Protein AF-A0AAD3DW59-F1 (afdb_monomer)

Foldseek 3Di:
DCCVVAVDDPVVPVVDDPLQFAFPPCSVCVVVLLQCQLVVHDRPQAPDWDWGWTAHPQQFIFIKIKHKHFDDDGRNGTDIDIDIDTDDDDLVDWDWDADPVRHTRFTHPSVCVVVVHRSVRGD

Secondary structure (DSSP, 8-state):
-HHHHHS--HHHHTTS-GGGGS-TTHHHHHHHHHHHHHTTPPPSSBT--EEEEEE-TTS-EEEEEEEEEEEE--GGG-EEEEEEEEPPP-TT---EEE-TTS-EEEEBHHHHHHHT--GGG--

InterPro domains:
  IPR000014 PAS domain [TIGR00229] (3-85)
  IPR035965 PAS domain superfamily [SSF55785] (3-85)
  IPR052994 Tiny macrocysts signaling regulators [PTHR31600] (2-88)

Structure (mmCIF, N/CA/C/O backbone):
data_AF-A0AAD3DW59-F1
#
_entry.id   AF-A0AAD3DW59-F1
#
loop_
_atom_site.group_PDB
_atom_site.id
_atom_site.type_symbol
_atom_site.label_atom_id
_atom_site.label_alt_id
_atom_site.label_comp_id
_atom_site.label_asym_id
_atom_site.label_entity_id
_atom_site.label_seq_id
_atom_site.pdbx_PDB_ins_code
_atom_site.Cartn_x
_atom_site.Cartn_y
_atom_site.Cartn_z
_atom_site.occupancy
_atom_site.B_iso_or_equiv
_atom_site.auth_seq_id
_atom_site.auth_comp_id
_atom_site.auth_asym_id
_atom_site.auth_atom_id
_atom_site.pdbx_PDB_model_num
ATOM 1 N N . GLY A 1 1 ? 7.211 -11.443 5.682 1.00 76.75 1 GLY A N 1
ATOM 2 C CA . GLY A 1 1 ? 7.263 -10.347 6.672 1.00 76.75 1 GLY A CA 1
ATOM 3 C C . GLY A 1 1 ? 7.442 -9.037 5.940 1.00 76.75 1 GLY A C 1
ATOM 4 O O . GLY A 1 1 ? 8.009 -9.076 4.855 1.00 76.75 1 GLY A O 1
ATOM 5 N N . VAL A 1 2 ? 6.965 -7.921 6.496 1.00 83.75 2 VAL A N 1
ATOM 6 C CA . VAL A 1 2 ? 6.885 -6.627 5.787 1.00 83.75 2 VAL A CA 1
ATOM 7 C C . VAL A 1 2 ? 8.230 -6.185 5.206 1.00 83.75 2 VAL A C 1
ATOM 9 O O . VAL A 1 2 ? 8.276 -5.844 4.034 1.00 83.75 2 VAL A O 1
ATOM 12 N N . HIS A 1 3 ? 9.329 -6.349 5.947 1.00 90.69 3 HIS A N 1
ATOM 13 C CA . HIS A 1 3 ? 10.687 -6.093 5.451 1.00 90.69 3 HIS A CA 1
ATOM 14 C C . HIS A 1 3 ? 11.010 -6.800 4.127 1.00 90.69 3 HIS A C 1
ATOM 16 O O . HIS A 1 3 ? 11.572 -6.197 3.229 1.00 90.69 3 HIS A O 1
ATOM 22 N N . LYS A 1 4 ? 10.614 -8.070 3.967 1.00 89.19 4 LYS A N 1
ATOM 23 C CA . LYS A 1 4 ? 10.881 -8.826 2.731 1.00 89.19 4 LYS A CA 1
ATOM 24 C C . LYS A 1 4 ? 10.041 -8.363 1.539 1.00 89.19 4 LYS A C 1
ATOM 26 O O . LYS A 1 4 ? 10.383 -8.697 0.418 1.00 89.19 4 LYS A O 1
ATOM 31 N N . VAL A 1 5 ? 8.904 -7.715 1.792 1.00 91.31 5 VAL A N 1
ATOM 32 C CA . VAL A 1 5 ? 7.941 -7.342 0.745 1.00 91.31 5 VAL A CA 1
ATOM 33 C C . VAL A 1 5 ? 8.069 -5.870 0.376 1.00 91.31 5 VAL A C 1
ATOM 35 O O . VAL A 1 5 ? 7.978 -5.535 -0.791 1.00 91.31 5 VAL A O 1
ATOM 38 N N . PHE A 1 6 ? 8.268 -4.999 1.362 1.00 93.94 6 PHE A N 1
ATOM 39 C CA . PHE A 1 6 ? 8.271 -3.549 1.189 1.00 93.94 6 PHE A CA 1
ATOM 40 C C . PHE A 1 6 ? 9.613 -2.893 1.553 1.00 93.94 6 PHE A C 1
ATOM 42 O O . PHE A 1 6 ? 9.748 -1.689 1.382 1.00 93.94 6 PHE A O 1
ATOM 49 N N . GLY A 1 7 ? 10.593 -3.633 2.082 1.00 94.50 7 GLY A N 1
ATOM 50 C CA . GLY A 1 7 ? 11.921 -3.095 2.422 1.00 94.50 7 GLY A CA 1
ATOM 51 C C . GLY A 1 7 ? 11.985 -2.297 3.729 1.00 94.50 7 GLY A C 1
ATOM 52 O O . GLY A 1 7 ? 13.061 -1.878 4.147 1.00 94.50 7 GLY A O 1
ATOM 53 N N . TYR A 1 8 ? 10.852 -2.097 4.406 1.00 95.38 8 TYR A N 1
ATOM 54 C CA . TYR A 1 8 ? 10.784 -1.363 5.672 1.00 95.38 8 TYR A CA 1
ATOM 55 C C . TYR A 1 8 ? 11.000 -2.266 6.887 1.00 95.38 8 TYR A C 1
ATOM 57 O O . TYR A 1 8 ? 10.459 -3.375 6.980 1.00 95.38 8 TYR A O 1
ATOM 65 N N . LEU A 1 9 ? 11.740 -1.756 7.868 1.00 94.44 9 LEU A N 1
ATOM 66 C CA . LEU A 1 9 ? 11.786 -2.326 9.205 1.00 94.44 9 LEU A CA 1
ATOM 67 C C . LEU A 1 9 ? 10.442 -2.118 9.904 1.00 94.44 9 LEU A C 1
ATOM 69 O O . LEU A 1 9 ? 9.722 -1.153 9.658 1.00 94.44 9 LEU A O 1
ATOM 73 N N . LYS A 1 10 ? 10.119 -3.014 10.838 1.00 92.19 10 LYS A N 1
ATOM 74 C CA . LYS A 1 10 ? 8.892 -2.914 11.638 1.00 92.19 10 LYS A CA 1
ATOM 75 C C . LYS A 1 10 ? 8.798 -1.560 12.363 1.00 92.19 10 LYS A C 1
ATOM 77 O O . LYS A 1 10 ? 7.757 -0.915 12.316 1.00 92.19 10 LYS A O 1
ATOM 82 N N . THR A 1 11 ? 9.903 -1.114 12.954 1.00 94.44 11 THR A N 1
ATOM 83 C CA . THR A 1 11 ? 10.010 0.155 13.692 1.00 94.44 11 THR A CA 1
ATOM 84 C C . THR A 1 11 ? 9.840 1.394 12.817 1.00 94.44 11 THR A C 1
ATOM 86 O O . THR A 1 11 ? 9.562 2.461 13.341 1.00 94.44 11 THR A O 1
ATOM 89 N N . GLU A 1 12 ? 10.008 1.275 11.498 1.00 93.19 12 GLU A N 1
ATOM 90 C CA . GLU A 1 12 ? 9.775 2.380 10.558 1.00 93.19 12 GLU A CA 1
ATOM 91 C C . GLU A 1 12 ? 8.289 2.539 10.207 1.00 93.19 12 GLU A C 1
ATOM 93 O O . GLU A 1 12 ? 7.892 3.564 9.660 1.00 93.19 12 GLU A O 1
ATOM 98 N N . LEU A 1 13 ? 7.469 1.523 10.496 1.00 93.38 13 LEU A N 1
ATOM 99 C CA . LEU A 1 13 ? 6.048 1.495 10.146 1.00 93.38 13 LEU A CA 1
ATOM 100 C C . LEU A 1 13 ? 5.129 1.666 11.352 1.00 93.38 13 LEU A C 1
ATOM 102 O O . LEU A 1 13 ? 4.022 2.179 11.204 1.00 93.38 13 LEU A O 1
ATOM 106 N N . GLU A 1 14 ? 5.552 1.230 12.536 1.00 93.88 14 GLU A N 1
ATOM 107 C CA . GLU A 1 14 ? 4.774 1.427 13.758 1.00 93.88 14 GLU A CA 1
ATOM 108 C C . GLU A 1 14 ? 4.576 2.924 14.041 1.00 93.88 14 GLU A C 1
ATOM 110 O O . GLU A 1 14 ? 5.527 3.699 14.063 1.00 93.88 14 GLU A O 1
ATOM 115 N N . GLY A 1 15 ? 3.318 3.342 14.216 1.00 92.31 15 GLY A N 1
ATOM 116 C CA . GLY A 1 15 ? 2.943 4.754 14.377 1.00 92.31 15 GLY A CA 1
ATOM 117 C C . GLY A 1 15 ? 2.953 5.579 13.081 1.00 92.31 15 GLY A C 1
ATOM 118 O O . GLY A 1 15 ? 2.522 6.731 13.094 1.00 92.31 15 GLY A O 1
ATOM 119 N N . GLY A 1 16 ? 3.403 5.003 11.964 1.00 92.81 16 GLY A N 1
ATOM 120 C CA . GLY A 1 16 ? 3.404 5.637 10.649 1.00 92.81 16 GLY A CA 1
ATOM 121 C C . GLY A 1 16 ? 2.068 5.509 9.913 1.00 92.81 16 GLY A C 1
ATOM 122 O O . GLY A 1 16 ? 1.225 4.666 10.222 1.00 92.81 16 GLY A O 1
ATOM 123 N N . ASN A 1 17 ? 1.881 6.342 8.888 1.00 93.94 17 ASN A N 1
ATOM 124 C CA . ASN A 1 17 ? 0.721 6.247 8.007 1.00 93.94 17 ASN A CA 1
ATOM 125 C C . ASN A 1 17 ? 0.953 5.172 6.932 1.00 93.94 17 ASN A C 1
ATOM 127 O O . ASN A 1 17 ? 1.993 5.150 6.273 1.00 93.94 17 ASN A O 1
ATOM 131 N N . VAL A 1 18 ? -0.047 4.315 6.705 1.00 93.94 18 VAL A N 1
ATOM 132 C CA . VAL A 1 18 ? -0.002 3.263 5.674 1.00 93.94 18 VAL A CA 1
ATOM 133 C C . VAL A 1 18 ? 0.180 3.820 4.255 1.00 93.94 18 VAL A C 1
ATOM 135 O O . VAL A 1 18 ? 0.627 3.094 3.369 1.00 93.94 18 VAL A O 1
ATOM 138 N N . SER A 1 19 ? -0.108 5.108 4.031 1.00 94.62 19 SER A N 1
ATOM 139 C CA . SER A 1 19 ? 0.143 5.812 2.768 1.00 94.62 19 SER A CA 1
ATOM 140 C C . SER A 1 19 ? 1.603 5.749 2.304 1.00 94.62 19 SER A C 1
ATOM 142 O O . SER A 1 19 ? 1.852 5.905 1.113 1.00 94.62 19 SER A O 1
ATOM 144 N N . LEU A 1 20 ? 2.552 5.456 3.201 1.00 94.06 20 LEU A N 1
ATOM 145 C CA . LEU A 1 20 ? 3.955 5.205 2.861 1.00 94.06 20 LEU A CA 1
ATOM 146 C C . LEU A 1 20 ? 4.139 3.984 1.940 1.00 94.06 20 LEU A C 1
ATOM 148 O O . LEU A 1 20 ? 5.071 3.945 1.146 1.00 94.06 20 LEU A O 1
ATOM 152 N N . LEU A 1 21 ? 3.250 2.991 2.033 1.00 95.25 21 LEU A N 1
ATOM 153 C CA . LEU A 1 21 ? 3.361 1.712 1.323 1.00 95.25 21 LEU A CA 1
ATOM 154 C C . LEU A 1 21 ? 2.681 1.717 -0.053 1.00 95.25 21 LEU A C 1
ATOM 156 O O . LEU A 1 21 ? 2.483 0.653 -0.637 1.00 95.25 21 LEU A O 1
ATOM 160 N N . MET A 1 22 ? 2.287 2.882 -0.569 1.00 93.62 22 MET A N 1
ATOM 161 C CA . MET A 1 22 ? 1.596 3.022 -1.854 1.00 93.62 22 MET A CA 1
ATOM 162 C C . MET A 1 22 ? 2.114 4.240 -2.636 1.00 93.62 22 MET A C 1
ATOM 164 O O . MET A 1 22 ? 2.482 5.246 -2.029 1.00 93.62 22 MET A O 1
ATOM 168 N N . PRO A 1 23 ? 2.138 4.193 -3.979 1.00 92.25 23 PRO A N 1
ATOM 169 C CA . PRO A 1 23 ? 2.616 5.316 -4.779 1.00 92.25 23 PRO A CA 1
ATOM 170 C C . PRO A 1 23 ? 1.583 6.459 -4.858 1.00 92.25 23 PRO A C 1
ATOM 172 O O . PRO A 1 23 ? 0.381 6.245 -4.637 1.00 92.25 23 PRO A O 1
ATOM 175 N N . PRO A 1 24 ? 2.002 7.689 -5.205 1.00 88.38 24 PRO A N 1
ATOM 176 C CA . PRO A 1 24 ? 1.092 8.719 -5.690 1.00 88.38 24 PRO A CA 1
ATOM 177 C C . PRO A 1 24 ? 0.297 8.232 -6.919 1.00 88.38 24 PRO A C 1
ATOM 179 O O . PRO A 1 24 ? 0.774 7.392 -7.680 1.00 88.38 24 PRO A O 1
ATOM 182 N N . PRO A 1 25 ? -0.940 8.718 -7.125 1.00 88.94 25 PRO A N 1
ATOM 183 C CA . PRO A 1 25 ? -1.685 9.649 -6.279 1.00 88.94 25 PRO A CA 1
ATOM 184 C C . PRO A 1 25 ? -2.417 8.946 -5.120 1.00 88.94 25 PRO A C 1
ATOM 186 O O . PRO A 1 25 ? -3.132 9.598 -4.358 1.00 88.94 25 PRO A O 1
ATOM 189 N N . PHE A 1 26 ? -2.298 7.620 -4.985 1.00 89.69 26 PHE A N 1
ATOM 190 C CA . PHE A 1 26 ? -3.040 6.848 -3.985 1.00 89.69 26 PHE A CA 1
ATOM 191 C C . PHE A 1 26 ? -2.650 7.240 -2.562 1.00 89.69 26 PHE A C 1
ATOM 193 O O . PHE A 1 26 ? -3.540 7.452 -1.741 1.00 89.69 26 PHE A O 1
ATOM 200 N N . SER A 1 27 ? -1.353 7.430 -2.301 1.00 92.44 27 SER A N 1
ATOM 201 C CA . SER A 1 27 ? -0.843 7.897 -1.005 1.00 92.44 27 SER A CA 1
ATOM 202 C C . SER A 1 27 ? -1.404 9.264 -0.615 1.00 92.44 27 SER A C 1
ATOM 204 O O . SER A 1 27 ? -1.885 9.439 0.502 1.00 92.44 27 SER A O 1
ATOM 206 N N . GLN A 1 28 ? -1.429 10.210 -1.559 1.00 91.81 28 GLN A N 1
ATOM 207 C CA . GLN A 1 28 ? -1.942 11.570 -1.353 1.00 91.81 28 GLN A CA 1
ATOM 208 C C . GLN A 1 28 ? -3.442 11.583 -1.035 1.00 91.81 28 GLN A C 1
ATOM 210 O O . GLN A 1 28 ? -3.912 12.381 -0.228 1.00 91.81 28 GLN A O 1
ATOM 215 N N . ARG A 1 29 ? -4.205 10.681 -1.659 1.00 90.88 29 ARG A N 1
ATOM 216 C CA . ARG A 1 29 ? -5.656 10.5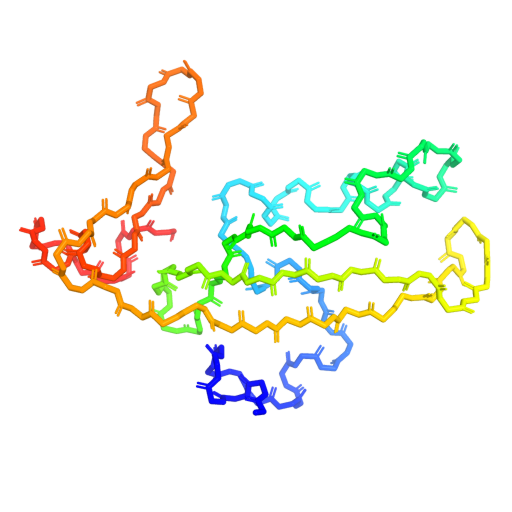67 -1.462 1.00 90.88 29 ARG A CA 1
ATOM 217 C C . ARG A 1 29 ? -6.034 9.685 -0.274 1.00 90.88 29 ARG A C 1
ATOM 219 O O . ARG A 1 29 ? -7.197 9.658 0.105 1.00 90.88 29 ARG A O 1
ATOM 226 N N . HIS A 1 30 ? -5.094 8.954 0.322 1.00 91.31 30 HIS A N 1
ATOM 227 C CA . HIS A 1 30 ? -5.435 7.929 1.305 1.00 91.31 30 HIS A CA 1
ATOM 228 C C . HIS A 1 30 ? -6.132 8.504 2.543 1.00 91.31 30 HIS A C 1
ATOM 230 O O . HIS A 1 30 ? -7.145 7.969 2.993 1.00 91.31 30 HIS A O 1
ATOM 236 N N . ASN A 1 31 ? -5.649 9.645 3.038 1.00 91.00 31 ASN A N 1
ATOM 237 C CA . ASN A 1 31 ? -6.236 10.307 4.201 1.00 91.00 31 ASN A CA 1
ATOM 238 C C . ASN A 1 31 ? -7.701 10.704 3.967 1.00 91.00 31 ASN A C 1
ATOM 240 O O . ASN A 1 31 ? -8.515 10.567 4.876 1.00 91.00 31 ASN A O 1
ATOM 244 N N . SER A 1 32 ? -8.072 11.117 2.749 1.00 90.75 32 SER A N 1
ATOM 245 C CA . SER A 1 32 ? -9.466 11.468 2.453 1.00 90.75 32 SER A CA 1
ATOM 246 C C . SER A 1 32 ? -10.379 10.241 2.394 1.00 90.75 32 SER A C 1
ATOM 248 O O . SER A 1 32 ? -11.558 10.340 2.730 1.00 90.75 32 SER A O 1
ATOM 250 N N . TYR A 1 33 ? -9.855 9.061 2.041 1.00 89.69 33 TYR A N 1
ATOM 251 C CA . TYR A 1 33 ? -10.618 7.812 2.120 1.00 89.69 33 TYR A CA 1
ATOM 252 C C . TYR A 1 33 ? -10.944 7.443 3.568 1.00 89.69 33 TYR A C 1
ATOM 254 O O . TYR A 1 33 ? -12.077 7.050 3.850 1.00 89.69 33 TYR A O 1
ATOM 262 N N . LEU A 1 34 ? -9.969 7.597 4.470 1.00 90.56 34 LEU A N 1
ATOM 263 C CA . LEU A 1 34 ? -10.145 7.344 5.901 1.00 90.56 34 LEU A CA 1
ATOM 264 C C . LEU A 1 34 ? -11.115 8.349 6.526 1.00 90.56 34 LEU A C 1
ATOM 266 O O . LEU A 1 34 ? -12.031 7.941 7.233 1.00 90.56 34 LEU A O 1
ATOM 270 N N . GLN A 1 35 ? -10.965 9.635 6.201 1.00 91.12 35 GLN A N 1
ATOM 271 C CA . GLN A 1 35 ? -11.866 10.685 6.669 1.00 91.12 35 GLN A CA 1
ATOM 272 C C . GLN A 1 35 ? -13.309 10.425 6.223 1.00 91.12 35 GLN A C 1
ATOM 274 O O . GLN A 1 35 ? -14.208 10.375 7.056 1.00 91.12 35 GLN A O 1
ATOM 279 N N . ARG A 1 36 ? -13.528 10.160 4.928 1.00 90.88 36 ARG A N 1
ATOM 280 C CA . ARG A 1 36 ? -14.864 9.851 4.403 1.00 90.88 36 ARG A CA 1
ATOM 281 C C . ARG A 1 36 ? -15.492 8.651 5.111 1.00 90.88 36 ARG A C 1
ATOM 283 O O . ARG A 1 36 ? -16.693 8.653 5.353 1.00 90.88 36 ARG A O 1
ATOM 290 N N . TYR A 1 37 ? -14.711 7.610 5.394 1.00 89.62 37 TYR A N 1
ATOM 291 C CA . TYR A 1 37 ? -15.212 6.453 6.135 1.00 89.62 37 TYR A CA 1
ATOM 292 C C . TYR A 1 37 ? -15.563 6.824 7.586 1.00 89.62 37 TYR A C 1
ATOM 294 O O . TYR A 1 37 ? -16.612 6.422 8.085 1.00 89.62 37 TYR A O 1
ATOM 302 N N . ALA A 1 38 ? -14.720 7.618 8.254 1.00 89.69 38 ALA A N 1
ATOM 303 C CA . ALA A 1 38 ? -14.963 8.074 9.620 1.00 89.69 38 ALA A CA 1
ATOM 304 C C . ALA A 1 38 ? -16.241 8.923 9.739 1.00 89.69 38 ALA A C 1
ATOM 306 O O . ALA A 1 38 ? -16.958 8.805 10.729 1.00 89.69 38 ALA A O 1
ATOM 307 N N . GLU A 1 39 ? -16.557 9.703 8.704 1.00 91.88 39 GLU A N 1
ATOM 308 C CA . GLU A 1 39 ? -17.771 10.523 8.572 1.00 91.88 39 GLU A CA 1
ATOM 309 C C . GLU A 1 39 ? -19.027 9.712 8.179 1.00 91.88 39 GLU A C 1
ATOM 311 O O . GLU A 1 39 ? -20.078 10.285 7.901 1.00 91.88 39 GLU A O 1
ATOM 316 N N . GLY A 1 40 ? -18.947 8.377 8.159 1.00 86.62 40 GLY A N 1
ATOM 317 C CA . GLY A 1 40 ? -20.083 7.495 7.865 1.00 86.62 40 GLY A CA 1
ATOM 318 C C . GLY A 1 40 ? -20.270 7.171 6.382 1.00 86.62 40 GLY A C 1
ATOM 319 O O . GLY A 1 40 ? -21.304 6.638 5.989 1.00 86.62 40 GLY A O 1
ATOM 320 N N . GLY A 1 41 ? -19.287 7.477 5.535 1.00 84.19 41 GLY A N 1
ATOM 321 C CA . GLY A 1 41 ? -19.321 7.114 4.125 1.00 84.19 41 GLY A CA 1
ATOM 322 C C . GLY A 1 41 ? -19.130 5.614 3.888 1.00 84.19 41 GLY A C 1
ATOM 323 O O . GLY A 1 41 ? -18.307 4.963 4.528 1.00 84.19 41 GLY A O 1
ATOM 324 N N . GLU A 1 42 ? -19.823 5.089 2.874 1.00 80.19 42 GLU A N 1
ATOM 325 C CA . GLU A 1 42 ? -19.774 3.667 2.506 1.00 80.19 42 GLU A CA 1
ATOM 326 C C . GLU A 1 42 ? -18.342 3.142 2.280 1.00 80.19 42 GLU A C 1
ATOM 328 O O . GLU A 1 42 ? -17.591 3.746 1.488 1.00 80.19 42 GLU A O 1
ATOM 333 N N . PRO A 1 43 ? -17.945 2.020 2.909 1.00 77.50 43 PRO A N 1
ATOM 334 C CA . PRO A 1 43 ? -16.633 1.423 2.712 1.00 77.50 43 PRO A CA 1
ATOM 335 C C . PRO A 1 43 ? -16.470 0.901 1.281 1.00 77.50 43 PRO A C 1
ATOM 337 O O . PRO A 1 43 ? -17.299 0.166 0.763 1.00 77.50 43 PRO A O 1
ATOM 340 N N . ARG A 1 44 ? -15.349 1.242 0.636 1.00 73.81 44 ARG A N 1
ATOM 341 C CA . ARG A 1 44 ? -15.035 0.805 -0.744 1.00 73.81 44 ARG A CA 1
ATOM 342 C C . ARG A 1 44 ? -14.038 -0.354 -0.821 1.00 73.81 44 ARG A C 1
ATOM 344 O O . ARG A 1 44 ? -13.602 -0.720 -1.907 1.00 73.81 44 ARG A O 1
ATOM 351 N N . VAL A 1 45 ? -13.552 -0.825 0.323 1.00 72.44 45 VAL A N 1
ATOM 352 C CA . VAL A 1 45 ? -12.364 -1.696 0.425 1.00 72.44 45 VAL A CA 1
ATOM 353 C C . VAL A 1 45 ? -12.605 -2.924 1.294 1.00 72.44 45 VAL A C 1
ATOM 355 O O . VAL A 1 45 ? -11.791 -3.842 1.274 1.00 72.44 45 VAL A O 1
ATOM 358 N N . LEU A 1 46 ? -13.679 -2.923 2.080 1.00 82.94 46 LEU A N 1
ATOM 359 C CA . LEU A 1 46 ? -13.862 -3.935 3.104 1.00 82.94 46 LEU A CA 1
ATOM 360 C C . LEU A 1 46 ? -14.304 -5.268 2.502 1.00 82.94 46 LEU A C 1
ATOM 362 O O . LEU A 1 46 ? -15.069 -5.306 1.539 1.00 82.94 46 LEU A O 1
ATOM 366 N N . ASP A 1 47 ? -13.762 -6.341 3.075 1.00 81.44 47 ASP A N 1
ATOM 367 C CA . ASP A 1 47 ? -14.166 -7.737 2.881 1.00 81.44 47 ASP A CA 1
ATOM 368 C C . ASP A 1 47 ? -14.145 -8.226 1.424 1.00 81.44 47 ASP A C 1
ATOM 370 O O . ASP A 1 47 ? -14.814 -9.185 1.049 1.00 81.44 47 ASP A O 1
ATOM 374 N N . THR A 1 48 ? -13.320 -7.585 0.591 1.00 88.00 48 THR A N 1
ATOM 375 C CA . THR A 1 48 ? -13.062 -7.984 -0.795 1.00 88.00 48 THR A CA 1
ATOM 376 C C . THR A 1 48 ? -11.560 -8.056 -1.048 1.00 88.00 48 THR A C 1
ATOM 378 O O . THR A 1 48 ? -10.811 -7.150 -0.678 1.00 88.00 48 THR A O 1
ATOM 381 N N . VAL A 1 49 ? -11.116 -9.118 -1.725 1.00 89.81 49 VAL A N 1
ATOM 382 C CA . VAL A 1 49 ? -9.736 -9.235 -2.215 1.00 89.81 49 VAL A CA 1
ATOM 383 C C . VAL A 1 49 ? -9.605 -8.464 -3.522 1.00 89.81 49 VAL A C 1
ATOM 385 O O . VAL A 1 49 ? -10.377 -8.681 -4.453 1.00 89.81 49 VAL A O 1
ATOM 388 N N . ARG A 1 50 ? -8.604 -7.590 -3.619 1.00 91.75 50 ARG A N 1
ATOM 389 C CA . ARG A 1 50 ? -8.339 -6.812 -4.835 1.00 91.75 50 ARG A CA 1
ATOM 390 C C . ARG A 1 50 ? -6.856 -6.603 -5.085 1.00 91.75 50 ARG A C 1
ATOM 392 O O . ARG A 1 50 ? -6.059 -6.599 -4.150 1.00 91.75 50 ARG A O 1
ATOM 399 N N . GLU A 1 51 ? -6.509 -6.384 -6.345 1.00 91.50 51 GLU A N 1
ATOM 400 C CA . GLU A 1 51 ? -5.175 -5.949 -6.747 1.00 91.50 51 GLU A CA 1
ATOM 401 C C . GLU A 1 51 ? -5.018 -4.443 -6.491 1.00 91.50 51 GLU A C 1
ATOM 403 O O . GLU A 1 51 ? -5.877 -3.636 -6.854 1.00 91.50 51 GLU A O 1
ATOM 408 N N . VAL A 1 52 ? -3.933 -4.072 -5.818 1.00 91.62 52 VAL A N 1
ATOM 409 C CA . VAL A 1 52 ? -3.517 -2.693 -5.549 1.00 91.62 52 VAL A CA 1
ATOM 410 C C . VAL A 1 52 ? -2.022 -2.549 -5.806 1.00 91.62 52 VAL A C 1
ATOM 412 O O . VAL A 1 52 ? -1.305 -3.532 -5.987 1.00 91.62 52 VAL A O 1
ATOM 415 N N . LEU A 1 53 ? -1.546 -1.309 -5.776 1.00 92.31 53 LEU A N 1
ATOM 416 C CA . LEU A 1 53 ? -0.130 -0.999 -5.893 1.00 92.31 53 LEU A CA 1
ATOM 417 C C . LEU A 1 53 ? 0.534 -0.869 -4.529 1.00 92.31 53 LEU A C 1
ATOM 419 O O . LEU A 1 53 ? 0.075 -0.098 -3.684 1.00 92.31 53 LEU A O 1
ATOM 423 N N . GLY A 1 54 ? 1.633 -1.596 -4.357 1.00 93.88 54 GLY A N 1
ATOM 424 C CA . GLY A 1 54 ? 2.597 -1.398 -3.287 1.00 93.88 54 GLY A CA 1
ATOM 425 C C . GLY A 1 54 ? 3.761 -0.523 -3.748 1.00 93.88 54 GLY A C 1
ATOM 426 O O . GLY A 1 54 ? 4.155 -0.579 -4.911 1.00 93.88 54 GLY A O 1
ATOM 427 N N . LEU A 1 55 ? 4.314 0.266 -2.829 1.00 93.81 55 LEU A N 1
ATOM 428 C CA . LEU A 1 55 ? 5.550 1.022 -3.018 1.00 93.81 55 LEU A CA 1
ATOM 429 C C . LEU A 1 55 ? 6.639 0.439 -2.120 1.00 93.81 55 LEU A C 1
ATOM 431 O O . LEU A 1 55 ? 6.494 0.421 -0.896 1.00 93.81 55 LEU A O 1
ATOM 435 N N . HIS A 1 56 ? 7.718 -0.052 -2.722 1.00 93.19 56 HIS A N 1
ATOM 436 C CA . HIS A 1 56 ? 8.882 -0.516 -1.978 1.00 93.19 56 HIS A CA 1
ATOM 437 C C . HIS A 1 56 ? 9.693 0.675 -1.455 1.00 93.19 56 HIS A C 1
ATOM 439 O O . HIS A 1 56 ? 9.679 1.759 -2.039 1.00 93.19 56 HIS A O 1
ATOM 445 N N . LYS A 1 57 ? 10.454 0.471 -0.375 1.00 93.12 57 LYS A N 1
ATOM 446 C CA . LYS A 1 57 ? 11.355 1.484 0.196 1.00 93.12 57 LYS A CA 1
ATOM 447 C C . LYS A 1 57 ? 12.361 2.035 -0.822 1.00 93.12 57 LYS A C 1
ATOM 449 O O . LYS A 1 57 ? 12.683 3.216 -0.783 1.00 93.12 57 LYS A O 1
ATOM 454 N N . GLU A 1 58 ? 12.793 1.195 -1.758 1.00 89.31 58 GLU A N 1
ATOM 455 C CA . GLU A 1 58 ? 13.670 1.550 -2.891 1.00 89.31 58 GLU A CA 1
ATOM 456 C C . GLU A 1 58 ? 12.913 2.194 -4.067 1.00 89.31 58 GLU A C 1
ATOM 458 O O . GLU A 1 58 ? 13.419 2.262 -5.176 1.00 89.31 58 GLU A O 1
ATOM 463 N N . ARG A 1 59 ? 11.695 2.691 -3.825 1.00 86.88 59 ARG A N 1
ATOM 464 C CA . ARG A 1 59 ? 10.896 3.511 -4.747 1.00 86.88 59 ARG A CA 1
ATOM 465 C C . ARG A 1 59 ? 10.341 2.812 -5.986 1.00 86.88 59 ARG A C 1
ATOM 467 O O . ARG A 1 59 ? 9.586 3.445 -6.713 1.00 86.88 59 ARG A O 1
ATOM 474 N N . TYR A 1 60 ? 10.555 1.514 -6.173 1.00 86.25 60 TYR A N 1
ATOM 475 C CA . TYR A 1 60 ? 9.836 0.766 -7.205 1.00 86.25 60 TYR A CA 1
ATOM 476 C C . TYR A 1 60 ? 8.409 0.379 -6.777 1.00 86.25 60 TYR A C 1
ATOM 478 O O . TYR A 1 60 ? 8.115 0.127 -5.601 1.00 86.25 60 TYR A O 1
ATOM 486 N N . VAL A 1 61 ? 7.511 0.302 -7.761 1.00 90.50 61 VAL A N 1
ATOM 487 C CA . VAL A 1 61 ? 6.112 -0.103 -7.581 1.00 90.50 61 VAL A CA 1
ATOM 488 C C . VAL A 1 61 ? 5.934 -1.569 -7.957 1.00 90.50 61 VAL A C 1
ATOM 490 O O . VAL A 1 61 ? 6.539 -2.063 -8.909 1.00 90.50 61 VAL A O 1
ATOM 493 N N . PHE A 1 62 ? 5.083 -2.278 -7.219 1.00 90.25 62 PHE A N 1
ATOM 494 C CA . PHE A 1 62 ? 4.763 -3.674 -7.503 1.00 90.25 62 PHE A CA 1
ATOM 495 C C . PHE A 1 62 ? 3.307 -4.012 -7.152 1.00 90.25 62 PHE A C 1
ATOM 497 O O . PHE A 1 62 ? 2.724 -3.412 -6.244 1.00 90.25 62 PHE A O 1
ATOM 504 N N . PRO A 1 63 ? 2.690 -4.972 -7.859 1.00 91.6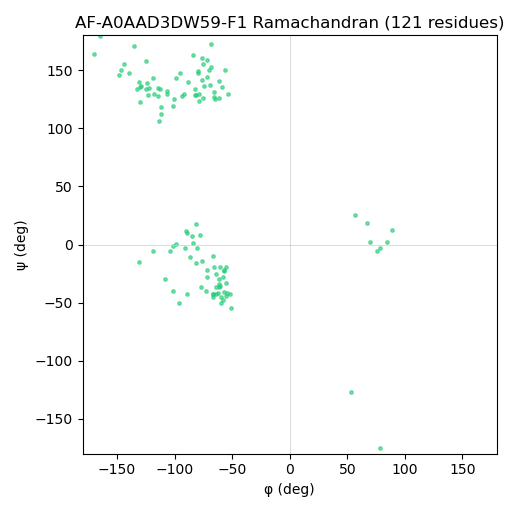2 63 PRO A N 1
ATOM 505 C CA . PRO A 1 63 ? 1.315 -5.368 -7.595 1.00 91.62 63 PRO A CA 1
ATOM 506 C C . PRO A 1 63 ? 1.194 -6.214 -6.317 1.00 91.62 63 PRO A C 1
ATOM 508 O 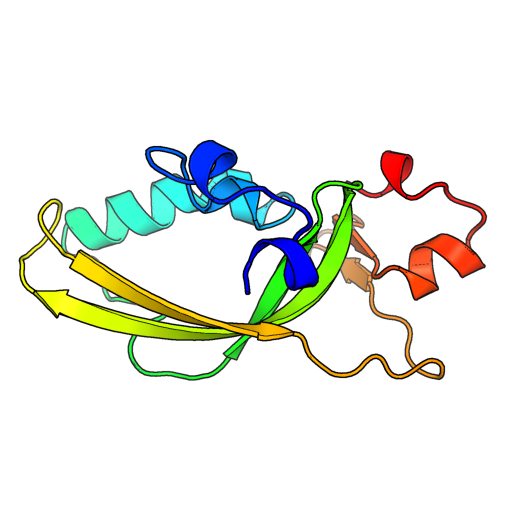O . PRO A 1 63 ? 1.974 -7.137 -6.054 1.00 91.62 63 PRO A O 1
ATOM 511 N N . VAL A 1 64 ? 0.174 -5.908 -5.518 1.00 93.62 64 VAL A N 1
ATOM 512 C CA . VAL A 1 64 ? -0.130 -6.555 -4.239 1.00 93.62 64 VAL A CA 1
ATOM 513 C C . VAL A 1 64 ? -1.611 -6.903 -4.201 1.00 93.62 64 VAL A C 1
ATOM 515 O O . VAL A 1 64 ? -2.466 -6.074 -4.489 1.00 93.62 64 VAL A O 1
ATOM 518 N N . THR A 1 65 ? -1.934 -8.122 -3.783 1.00 95.06 65 THR A N 1
ATOM 519 C CA . THR A 1 65 ? -3.313 -8.464 -3.409 1.00 95.06 65 THR A CA 1
ATOM 520 C C . THR A 1 65 ? -3.576 -8.010 -1.980 1.00 95.06 65 THR A C 1
ATOM 522 O O . THR A 1 65 ? -2.796 -8.324 -1.081 1.00 95.06 65 THR A O 1
ATOM 525 N N . LEU A 1 66 ? -4.658 -7.264 -1.773 1.00 95.00 66 LEU A N 1
ATOM 526 C CA . LEU A 1 66 ? -5.043 -6.694 -0.487 1.00 95.00 66 LEU A CA 1
ATOM 527 C C . LEU A 1 66 ? -6.466 -7.117 -0.122 1.00 95.00 66 LEU A C 1
ATOM 529 O O . LEU A 1 66 ? -7.380 -7.000 -0.937 1.00 95.00 66 LEU A O 1
ATOM 533 N N . CYS A 1 67 ? -6.640 -7.537 1.128 1.00 94.75 67 CYS A N 1
ATOM 534 C CA . CYS A 1 67 ? -7.930 -7.648 1.799 1.00 94.75 67 CYS A CA 1
ATOM 535 C C . CYS A 1 67 ? -7.887 -6.796 3.067 1.00 94.75 67 CYS A C 1
ATOM 537 O O . CYS A 1 67 ? -6.903 -6.852 3.809 1.00 94.75 67 CYS A O 1
ATOM 539 N N . VAL A 1 68 ? -8.933 -6.011 3.316 1.00 94.44 68 VAL A N 1
ATOM 540 C CA . VAL A 1 68 ? -9.069 -5.227 4.548 1.00 94.44 68 VAL A CA 1
ATOM 541 C C . VAL A 1 68 ? -10.367 -5.620 5.224 1.00 94.44 68 VAL A C 1
ATOM 543 O O . VAL A 1 68 ? -11.418 -5.583 4.596 1.00 94.44 68 VAL A O 1
ATOM 546 N N . THR A 1 69 ? -10.295 -5.952 6.505 1.00 93.44 69 THR A N 1
ATOM 547 C CA . THR A 1 69 ? -11.463 -6.298 7.316 1.00 93.44 69 THR A CA 1
ATOM 548 C C . THR A 1 69 ? -11.515 -5.386 8.527 1.00 93.44 69 THR A C 1
ATOM 550 O O . THR A 1 69 ? -10.487 -5.075 9.134 1.00 93.44 69 THR A O 1
ATOM 553 N N . LYS A 1 70 ? -12.714 -4.928 8.881 1.00 93.50 70 LYS A N 1
ATOM 554 C CA . LYS A 1 70 ? -12.928 -4.171 10.114 1.00 93.50 70 LYS A CA 1
ATOM 555 C C . LYS A 1 70 ? -12.987 -5.143 11.289 1.00 93.50 70 LYS A C 1
ATOM 557 O O . LYS A 1 70 ? -13.819 -6.041 11.302 1.00 93.50 70 LYS A O 1
ATOM 562 N N . MET A 1 71 ? -12.125 -4.944 12.277 1.00 94.81 71 MET A N 1
ATOM 563 C CA . MET A 1 71 ? -12.059 -5.789 13.470 1.00 94.81 71 MET A CA 1
ATOM 564 C C . MET A 1 71 ? -12.992 -5.285 14.575 1.00 94.81 71 MET A C 1
ATOM 566 O O . MET A 1 71 ? -13.654 -6.082 15.232 1.00 94.81 71 MET A O 1
ATOM 570 N N . SER A 1 72 ? -13.043 -3.968 14.796 1.00 93.94 72 SER A N 1
ATOM 571 C CA . SER A 1 72 ? -13.831 -3.349 15.871 1.00 93.94 72 SER A CA 1
ATOM 572 C C . SER A 1 72 ? -14.008 -1.834 15.668 1.00 93.94 72 SER A C 1
ATOM 574 O O . SER A 1 72 ? -13.518 -1.268 14.686 1.00 93.94 72 SER A O 1
ATOM 576 N N . GLY A 1 73 ? -14.728 -1.183 16.591 1.00 92.62 73 GLY A N 1
ATOM 577 C CA . GLY A 1 73 ? -14.910 0.273 16.646 1.00 92.62 73 GLY A CA 1
ATOM 578 C C . GLY A 1 73 ? -15.938 0.831 15.655 1.00 92.62 73 GLY A C 1
ATOM 579 O O . GLY A 1 73 ? -16.622 0.095 14.938 1.00 92.62 73 GLY A O 1
ATOM 580 N N . SER A 1 74 ? -16.065 2.154 15.603 1.00 89.62 74 SER A N 1
ATOM 581 C CA . SER A 1 74 ? -16.964 2.873 14.691 1.00 89.62 74 SER A CA 1
ATOM 582 C C . SER A 1 74 ? -16.374 4.220 14.302 1.00 89.62 74 SER A C 1
ATOM 584 O O . SER A 1 74 ? -15.714 4.853 15.118 1.00 89.62 74 SER A O 1
ATOM 586 N N . GLY A 1 75 ? -16.620 4.664 13.067 1.00 88.62 75 GLY A N 1
ATOM 587 C CA . GLY A 1 75 ? -16.087 5.934 12.575 1.00 88.62 75 GLY A CA 1
ATOM 588 C C . GLY A 1 75 ? -14.566 6.012 12.750 1.00 88.62 75 GLY A C 1
ATOM 589 O O . GLY A 1 75 ? -13.854 5.083 12.354 1.00 88.62 75 GLY A O 1
ATOM 590 N N . ALA A 1 76 ? -14.101 7.089 13.385 1.00 89.25 76 ALA A N 1
ATOM 591 C CA . ALA A 1 76 ? -12.689 7.372 13.648 1.00 89.25 76 ALA A CA 1
ATOM 592 C C . ALA A 1 76 ? -11.989 6.358 14.578 1.00 89.25 76 ALA A C 1
ATOM 594 O O . ALA A 1 76 ? -10.787 6.159 14.438 1.00 89.25 76 ALA A O 1
ATOM 595 N N . ASP A 1 77 ? -12.728 5.662 15.450 1.00 92.31 77 ASP A N 1
ATOM 596 C CA . ASP A 1 77 ? -12.171 4.678 16.396 1.00 92.31 77 ASP A CA 1
ATOM 597 C C . ASP A 1 77 ? -12.105 3.255 15.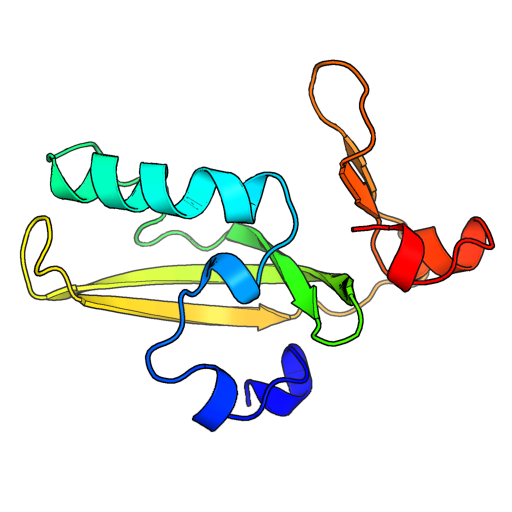811 1.00 92.31 77 ASP A C 1
ATOM 599 O O . ASP A 1 77 ? -11.906 2.270 16.525 1.00 92.31 77 ASP A O 1
ATOM 603 N N . SER A 1 78 ? -12.349 3.109 14.505 1.00 92.44 78 SER A N 1
ATOM 604 C CA . SER A 1 78 ? -12.348 1.800 13.852 1.00 92.44 78 SER A CA 1
ATOM 605 C C . SER A 1 78 ? -10.944 1.203 13.786 1.00 92.44 78 SER A C 1
ATOM 607 O O . SER A 1 78 ? -9.988 1.867 13.390 1.00 92.44 78 SER A O 1
ATOM 609 N N . ILE A 1 79 ? -10.844 -0.095 14.071 1.00 94.12 79 ILE A N 1
ATOM 610 C CA . ILE A 1 79 ? -9.612 -0.870 13.900 1.00 94.12 79 ILE A CA 1
ATOM 611 C C . ILE A 1 79 ? -9.770 -1.783 12.688 1.00 94.12 79 ILE A C 1
ATOM 613 O O . ILE A 1 79 ? -10.767 -2.498 12.561 1.00 94.12 79 ILE A O 1
ATOM 617 N N . PHE A 1 80 ? -8.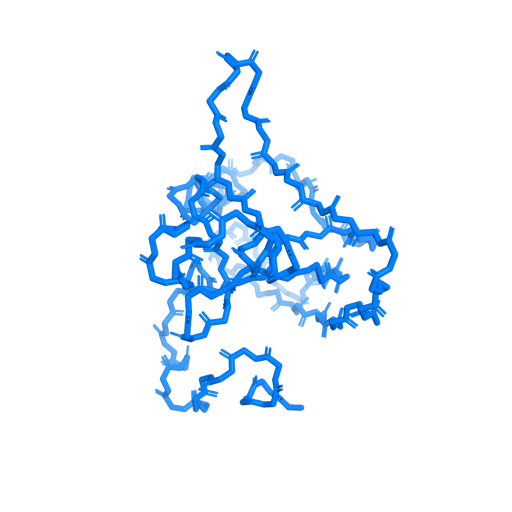764 -1.791 11.814 1.00 94.19 80 PHE A N 1
ATOM 618 C CA . PHE A 1 80 ? -8.742 -2.606 10.602 1.00 94.19 80 PHE A CA 1
ATOM 619 C C . PHE A 1 80 ? -7.577 -3.589 10.603 1.00 94.19 80 PHE A C 1
ATOM 621 O O . PHE A 1 80 ? -6.465 -3.257 11.009 1.00 94.19 80 PHE A O 1
ATOM 628 N N . LEU A 1 81 ? -7.827 -4.783 10.074 1.00 94.69 81 LEU A N 1
ATOM 629 C CA . LEU A 1 81 ? -6.806 -5.754 9.715 1.00 94.69 81 LEU A CA 1
ATOM 630 C C . LEU A 1 81 ? -6.593 -5.705 8.201 1.00 94.69 81 LEU A C 1
ATOM 632 O O . LEU A 1 81 ? -7.515 -5.975 7.434 1.00 94.69 81 LEU A O 1
ATOM 636 N N . GLY A 1 82 ? -5.374 -5.378 7.776 1.00 93.50 82 GLY A N 1
ATOM 637 C CA . GLY A 1 82 ? -4.948 -5.476 6.382 1.00 93.50 82 GLY A CA 1
ATOM 638 C C . GLY A 1 82 ? -4.114 -6.733 6.151 1.00 93.50 82 GLY A C 1
ATOM 639 O O . GLY A 1 82 ? -3.096 -6.934 6.812 1.00 93.50 82 GLY A O 1
ATOM 640 N N . VAL A 1 83 ? -4.511 -7.56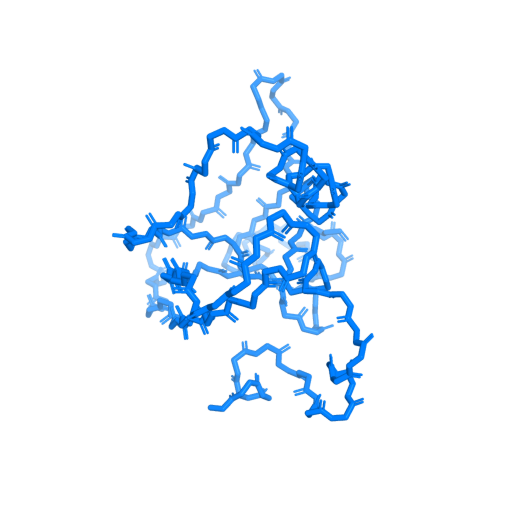0 5.187 1.00 93.81 83 VAL A N 1
ATOM 641 C CA . VAL A 1 83 ? -3.729 -8.711 4.721 1.00 93.81 83 VAL A CA 1
ATOM 642 C C . VAL A 1 83 ? -3.261 -8.424 3.302 1.00 93.81 83 VAL A C 1
ATOM 644 O O . VAL A 1 83 ? -4.073 -8.354 2.381 1.00 93.81 83 VAL A O 1
ATOM 647 N N . ALA A 1 84 ? -1.949 -8.257 3.137 1.00 93.12 84 ALA A N 1
ATOM 648 C CA . ALA A 1 84 ? -1.314 -7.981 1.854 1.00 93.12 84 ALA A CA 1
ATOM 649 C C . ALA A 1 84 ? -0.408 -9.146 1.433 1.00 93.12 84 ALA A C 1
ATOM 651 O O . ALA A 1 84 ? 0.395 -9.641 2.231 1.00 93.12 84 ALA A O 1
ATOM 652 N N . ARG A 1 85 ? -0.503 -9.562 0.169 1.00 93.69 85 ARG A N 1
ATOM 653 C CA . ARG A 1 85 ? 0.379 -10.569 -0.431 1.00 93.69 85 ARG A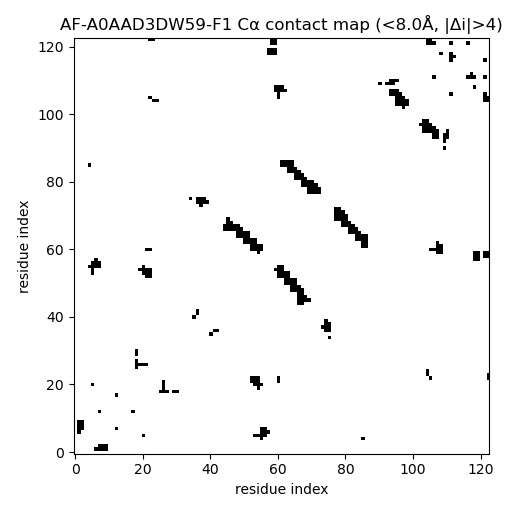 CA 1
ATOM 654 C C . ARG A 1 85 ? 0.928 -10.046 -1.762 1.00 93.69 85 ARG A C 1
ATOM 656 O O . ARG A 1 85 ? 0.117 -9.733 -2.639 1.00 93.69 85 ARG A O 1
ATOM 663 N N . PRO A 1 86 ? 2.263 -9.963 -1.930 1.00 92.81 86 PRO A N 1
ATOM 664 C CA . PRO A 1 86 ? 2.848 -9.575 -3.207 1.00 92.81 86 PRO A CA 1
ATOM 665 C C . PRO A 1 86 ? 2.460 -10.588 -4.278 1.00 92.81 86 PRO A C 1
ATOM 667 O O . PRO A 1 86 ? 2.397 -11.793 -4.015 1.00 92.81 86 PRO A O 1
ATOM 670 N N . MET A 1 87 ? 2.178 -10.096 -5.476 1.00 90.62 87 MET A N 1
ATOM 671 C CA . MET A 1 87 ? 1.914 -10.964 -6.614 1.00 90.62 87 MET A CA 1
ATOM 672 C C . MET A 1 87 ? 3.231 -11.479 -7.189 1.00 90.62 87 MET A C 1
ATOM 674 O O . MET A 1 87 ? 4.255 -10.800 -7.134 1.00 90.62 87 MET A O 1
ATOM 678 N N . VAL A 1 88 ? 3.208 -12.699 -7.727 1.00 84.69 88 VAL A N 1
ATOM 679 C CA . VAL A 1 88 ? 4.384 -13.278 -8.383 1.00 84.69 88 VAL A CA 1
ATOM 680 C C . VAL A 1 88 ? 4.693 -12.452 -9.639 1.00 84.69 88 VAL A C 1
ATOM 682 O O . VAL A 1 88 ? 3.784 -12.258 -10.455 1.00 84.69 88 VAL A O 1
ATOM 685 N N . PRO A 1 89 ? 5.935 -11.959 -9.812 1.00 76.50 89 PRO A N 1
ATOM 686 C CA . PRO A 1 89 ? 6.329 -11.249 -11.020 1.00 76.50 89 PRO A CA 1
ATOM 687 C C . PRO A 1 89 ? 6.148 -12.136 -12.253 1.00 76.50 89 PRO A C 1
ATOM 689 O O . PRO A 1 89 ? 6.522 -13.309 -12.247 1.00 76.50 89 PRO A O 1
ATOM 692 N N . ASN A 1 90 ? 5.586 -11.570 -13.318 1.00 81.38 90 ASN A N 1
ATOM 693 C CA . ASN A 1 90 ? 5.588 -12.191 -14.635 1.00 81.38 90 ASN A CA 1
ATOM 694 C C . ASN A 1 90 ? 6.443 -11.320 -15.552 1.00 81.38 90 ASN A C 1
ATOM 696 O O . ASN A 1 90 ? 6.002 -10.255 -15.966 1.00 81.38 90 ASN A O 1
ATOM 700 N N . PHE A 1 91 ? 7.646 -11.795 -15.870 1.00 79.38 91 PHE A N 1
ATOM 701 C CA . PHE A 1 91 ? 8.644 -11.057 -16.649 1.00 79.38 91 PHE A CA 1
ATOM 702 C C . PHE A 1 91 ? 8.244 -10.806 -18.112 1.00 79.38 91 PHE A C 1
ATOM 704 O O . PHE A 1 91 ? 8.914 -10.048 -18.805 1.00 79.38 91 PHE A O 1
ATOM 711 N N . LEU A 1 92 ? 7.166 -11.433 -18.594 1.00 84.31 92 LEU A N 1
ATOM 712 C CA . LEU A 1 92 ? 6.592 -11.172 -19.917 1.00 84.31 92 LEU A CA 1
ATOM 713 C C . LEU A 1 92 ? 5.510 -10.084 -19.888 1.00 84.31 92 LEU A C 1
ATOM 715 O O . LEU A 1 92 ? 4.956 -9.746 -20.932 1.00 84.31 92 LEU A O 1
ATOM 719 N N . ILE A 1 93 ? 5.171 -9.562 -18.706 1.00 82.12 93 ILE A N 1
ATOM 720 C CA . ILE A 1 93 ? 4.143 -8.542 -18.520 1.00 82.12 93 ILE A CA 1
ATOM 721 C C . ILE A 1 93 ? 4.795 -7.291 -17.955 1.00 82.12 93 ILE A C 1
ATOM 723 O O . ILE A 1 93 ? 5.484 -7.336 -16.941 1.00 82.12 93 ILE A O 1
ATOM 727 N N . ILE A 1 94 ? 4.499 -6.168 -18.597 1.00 82.81 94 ILE A N 1
ATOM 728 C CA . ILE A 1 94 ? 4.893 -4.844 -18.140 1.00 82.81 94 ILE A CA 1
ATOM 729 C C . ILE A 1 94 ? 3.626 -4.089 -17.793 1.00 82.81 94 ILE A C 1
ATOM 731 O O . ILE A 1 94 ? 2.696 -4.021 -18.602 1.00 82.81 94 ILE A O 1
ATOM 735 N N . ARG A 1 95 ? 3.580 -3.535 -16.584 1.00 84.62 95 ARG A N 1
ATOM 736 C CA . ARG A 1 95 ? 2.439 -2.757 -16.116 1.00 84.62 95 ARG A CA 1
ATOM 737 C C . ARG A 1 95 ? 2.817 -1.295 -15.943 1.00 84.62 95 ARG A C 1
ATOM 739 O O . ARG A 1 95 ? 3.827 -0.95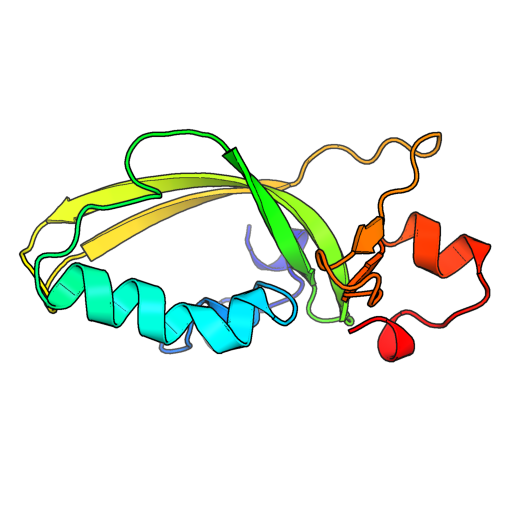9 -15.331 1.00 84.62 95 ARG A O 1
ATOM 746 N N . ALA A 1 96 ? 1.943 -0.437 -16.450 1.00 86.62 96 ALA A N 1
ATOM 747 C CA . ALA A 1 96 ? 1.964 0.998 -16.241 1.00 86.62 96 ALA A CA 1
ATOM 748 C C . ALA A 1 96 ? 0.569 1.455 -15.818 1.00 86.62 96 ALA A C 1
ATOM 750 O O . ALA A 1 96 ? -0.440 0.993 -16.355 1.00 86.62 96 ALA A O 1
ATOM 751 N N . TRP A 1 97 ? 0.516 2.381 -14.869 1.00 84.50 97 TRP A N 1
ATOM 752 C CA . TRP A 1 97 ? -0.715 3.012 -14.423 1.00 84.50 97 TRP A CA 1
ATOM 753 C C . TRP A 1 97 ? -0.756 4.438 -14.947 1.00 84.50 97 TRP A C 1
ATOM 755 O O . TRP A 1 97 ? 0.192 5.205 -14.793 1.00 84.50 97 TRP A O 1
ATOM 765 N N . VAL A 1 98 ? -1.875 4.788 -15.575 1.00 87.25 98 VAL A N 1
ATOM 766 C CA . VAL A 1 98 ? -2.087 6.073 -16.243 1.00 87.25 98 VAL A CA 1
ATOM 767 C C . VAL A 1 98 ? -3.402 6.656 -15.734 1.00 87.25 98 VAL A C 1
ATOM 769 O O . VAL A 1 98 ? -4.393 5.940 -15.579 1.00 87.25 98 VAL A O 1
ATOM 772 N N . ALA A 1 99 ? -3.420 7.949 -15.430 1.00 85.31 99 ALA A N 1
ATOM 773 C CA . ALA A 1 99 ? -4.644 8.648 -15.065 1.00 85.31 99 ALA A CA 1
ATOM 774 C C . ALA A 1 99 ? -5.563 8.839 -16.290 1.00 85.31 99 ALA A C 1
ATOM 776 O O . ALA A 1 99 ? -5.083 8.854 -17.422 1.00 85.31 99 ALA A O 1
ATOM 777 N N . PRO A 1 100 ? -6.881 9.062 -16.102 1.00 85.62 100 PRO A N 1
ATOM 778 C CA . PRO A 1 100 ? -7.814 9.263 -17.219 1.00 85.62 100 PRO A CA 1
ATOM 779 C C . PRO A 1 100 ? -7.456 10.419 -18.168 1.00 85.62 100 PRO A C 1
ATOM 781 O O . PRO A 1 100 ? -7.895 10.431 -19.310 1.00 85.62 100 PRO A O 1
ATOM 784 N N . ASN A 1 101 ? -6.660 11.387 -17.707 1.00 89.62 101 ASN A N 1
ATOM 785 C CA . ASN A 1 101 ? -6.148 12.498 -18.512 1.00 89.62 101 ASN A CA 1
ATOM 786 C C . ASN A 1 101 ? -4.867 12.155 -19.302 1.00 89.62 101 ASN A C 1
ATOM 788 O O . ASN A 1 101 ? -4.251 13.055 -19.864 1.00 89.62 101 ASN A O 1
ATOM 792 N N . GLY A 1 102 ? -4.437 10.891 -19.315 1.00 85.56 102 GLY A N 1
ATOM 793 C CA . GLY A 1 102 ? -3.254 10.425 -20.042 1.00 85.56 102 GLY A CA 1
ATOM 794 C C . GLY A 1 102 ? -1.924 10.603 -19.305 1.00 85.56 102 GLY A C 1
ATOM 795 O O . GLY A 1 102 ? -0.883 10.265 -19.859 1.00 85.56 102 GLY A O 1
ATOM 796 N N . VAL A 1 103 ? -1.924 11.105 -18.064 1.00 87.06 103 VAL A N 1
ATOM 797 C CA . VAL A 1 103 ? -0.691 11.279 -17.277 1.00 87.06 103 VAL A CA 1
ATOM 798 C C . VAL A 1 103 ? -0.201 9.933 -16.743 1.00 87.06 103 VAL A C 1
ATOM 800 O O . VAL A 1 103 ? -0.948 9.228 -16.060 1.00 87.06 103 VAL A O 1
ATOM 803 N N . PHE A 1 104 ? 1.061 9.596 -17.019 1.00 84.19 104 PHE A N 1
ATOM 804 C CA . PHE A 1 104 ? 1.741 8.441 -16.431 1.00 84.19 104 PHE A CA 1
ATOM 805 C C . PHE A 1 104 ? 1.888 8.633 -14.918 1.00 84.19 104 PHE A C 1
ATOM 807 O O . PHE A 1 104 ? 2.401 9.654 -14.468 1.00 84.19 104 PHE A O 1
ATOM 814 N N . LEU A 1 105 ? 1.399 7.669 -14.138 1.00 82.31 105 LEU A N 1
ATOM 815 C CA . LEU A 1 105 ? 1.428 7.724 -12.677 1.00 82.31 105 LEU A CA 1
ATOM 816 C C . LEU A 1 105 ? 2.626 6.965 -12.119 1.00 82.31 105 LEU A C 1
ATOM 818 O O . LEU A 1 105 ? 3.324 7.484 -11.2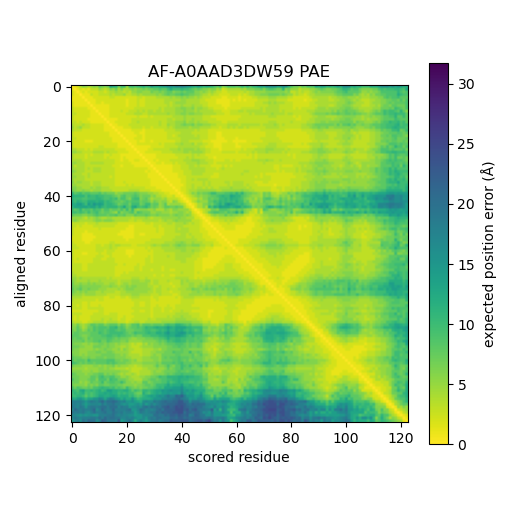59 1.00 82.31 105 LEU A O 1
ATOM 822 N N . CYS A 1 106 ? 2.815 5.728 -12.573 1.00 81.50 106 CYS A N 1
ATOM 823 C CA . CYS A 1 106 ? 3.941 4.873 -12.213 1.00 81.50 106 CYS A CA 1
ATOM 824 C C . CYS A 1 106 ? 3.964 3.626 -13.105 1.00 81.50 106 CYS A C 1
ATOM 826 O O . CYS A 1 106 ? 2.966 3.276 -13.744 1.00 81.50 106 CYS A O 1
ATOM 828 N N . GLY A 1 107 ? 5.103 2.939 -13.118 1.00 82.06 107 GLY A N 1
ATOM 829 C CA . GLY A 1 107 ? 5.285 1.640 -13.759 1.00 82.06 107 GLY A CA 1
ATOM 830 C C . GLY A 1 107 ? 5.828 0.628 -12.764 1.00 82.06 107 GLY A C 1
ATOM 831 O O . GLY A 1 107 ? 6.403 1.006 -11.742 1.00 82.06 107 GLY A O 1
ATOM 832 N N . ASP A 1 108 ? 5.629 -0.655 -13.048 1.00 82.56 108 ASP A N 1
ATOM 833 C CA . ASP A 1 108 ? 6.301 -1.698 -12.281 1.00 82.56 108 ASP A CA 1
ATOM 834 C C . ASP A 1 108 ? 7.819 -1.706 -12.545 1.00 82.56 108 ASP A C 1
ATOM 836 O O . ASP A 1 108 ? 8.344 -0.999 -13.411 1.00 82.56 108 ASP A O 1
ATOM 840 N N . GLN A 1 109 ? 8.549 -2.519 -11.784 1.00 75.69 109 GLN A N 1
ATOM 841 C CA . GLN A 1 109 ? 10.004 -2.626 -11.908 1.00 75.69 109 GLN A CA 1
ATOM 842 C C . GLN A 1 109 ? 10.468 -3.043 -13.322 1.00 75.69 109 GLN A C 1
ATOM 844 O O . GLN A 1 109 ? 11.561 -2.678 -13.763 1.00 75.69 109 GLN A O 1
ATOM 849 N N . HIS A 1 110 ? 9.647 -3.785 -14.073 1.00 79.00 110 HIS A N 1
ATOM 850 C CA . HIS A 1 110 ? 9.985 -4.198 -15.436 1.00 79.00 110 HIS A CA 1
ATOM 851 C C . HIS A 1 110 ? 9.798 -3.059 -16.437 1.00 79.00 110 HIS A C 1
ATOM 853 O O . HIS A 1 110 ? 10.627 -2.903 -17.335 1.00 79.00 110 HIS A O 1
ATOM 859 N N . PHE A 1 111 ? 8.775 -2.222 -16.246 1.00 77.94 111 PHE A N 1
ATOM 860 C CA . PHE A 1 111 ? 8.613 -0.979 -16.998 1.00 77.94 111 PHE A CA 1
ATOM 861 C C . PHE A 1 111 ? 9.833 -0.068 -16.819 1.00 77.94 111 PHE A C 1
ATOM 863 O O . PHE A 1 111 ? 10.412 0.388 -17.804 1.00 77.94 111 PHE A O 1
ATOM 870 N N . ALA A 1 112 ? 10.266 0.125 -15.567 1.00 69.12 112 ALA A N 1
ATOM 871 C CA . ALA A 1 112 ? 11.451 0.912 -15.218 1.00 69.12 112 ALA A CA 1
ATOM 872 C C . ALA A 1 112 ? 12.687 0.485 -16.017 1.00 69.12 112 ALA A C 1
ATOM 874 O O . ALA A 1 112 ? 13.303 1.269 -16.744 1.00 69.12 112 ALA A O 1
ATOM 875 N N . SER A 1 113 ? 12.976 -0.813 -15.923 1.00 68.06 113 SER A N 1
ATOM 876 C CA . SER A 1 113 ? 14.145 -1.452 -16.516 1.00 68.06 113 SER A CA 1
ATOM 877 C C . SER A 1 113 ? 14.161 -1.328 -18.043 1.00 68.06 113 SER A C 1
ATOM 879 O O . SER A 1 113 ? 15.222 -1.153 -18.635 1.00 68.06 113 SER A O 1
ATOM 881 N N . MET A 1 114 ? 12.995 -1.399 -18.694 1.00 70.38 114 MET A N 1
ATOM 882 C CA . MET A 1 114 ? 12.880 -1.293 -20.151 1.00 70.38 114 MET A CA 1
ATOM 883 C C . MET A 1 114 ? 13.115 0.131 -20.660 1.00 70.38 114 MET A C 1
ATOM 885 O O . MET A 1 114 ? 13.738 0.313 -21.705 1.00 70.38 114 MET A O 1
ATOM 889 N N . CYS A 1 115 ? 12.608 1.141 -19.953 1.00 68.44 115 CYS A N 1
ATOM 890 C CA . CYS A 1 115 ? 12.691 2.531 -20.399 1.00 68.44 115 CYS A CA 1
ATOM 891 C C . CYS A 1 115 ? 14.054 3.185 -20.116 1.00 68.44 115 CYS A C 1
ATOM 893 O O . CYS A 1 115 ? 14.255 4.336 -20.496 1.00 68.44 115 CYS A O 1
ATOM 895 N N . GLY A 1 116 ? 14.980 2.479 -19.455 1.00 62.06 116 GLY A N 1
ATOM 896 C CA . GLY A 1 116 ? 16.257 3.048 -19.012 1.00 62.06 116 GLY A CA 1
ATOM 897 C C . GLY A 1 116 ? 16.093 4.115 -17.926 1.00 62.06 116 GLY A C 1
ATOM 898 O O . GLY A 1 116 ? 17.001 4.915 -17.718 1.00 62.06 116 GLY A O 1
ATOM 899 N N . ILE A 1 117 ? 14.935 4.137 -17.263 1.00 63.81 117 ILE A N 1
ATOM 900 C CA . ILE A 1 117 ? 14.598 5.077 -16.196 1.00 63.81 117 ILE A CA 1
ATOM 901 C C . ILE A 1 117 ? 14.994 4.416 -14.878 1.00 63.81 117 ILE A C 1
ATOM 903 O O . ILE A 1 117 ? 14.642 3.261 -14.624 1.00 63.81 117 ILE A O 1
ATOM 907 N N . THR A 1 118 ? 15.749 5.123 -14.040 1.00 58.00 118 THR A N 1
ATOM 908 C CA . THR A 1 118 ? 16.145 4.580 -12.737 1.00 58.00 118 THR A CA 1
ATOM 909 C C . THR A 1 118 ? 14.935 4.505 -11.803 1.00 58.00 118 THR A C 1
ATOM 911 O O . THR A 1 118 ? 14.013 5.309 -11.897 1.00 58.00 118 THR A O 1
ATOM 914 N N . GLU A 1 119 ? 14.910 3.543 -10.876 1.00 59.16 119 GLU A N 1
ATOM 915 C CA . GLU A 1 119 ? 13.754 3.308 -9.984 1.00 59.16 119 GLU A CA 1
ATOM 916 C C . GLU A 1 119 ? 13.361 4.550 -9.152 1.00 59.16 119 GLU A C 1
ATOM 918 O O . GLU A 1 119 ? 12.203 4.708 -8.770 1.00 59.16 119 GLU A O 1
ATOM 923 N N . ASN A 1 120 ? 14.299 5.483 -8.955 1.00 57.03 120 ASN A N 1
ATOM 924 C CA . ASN A 1 120 ? 14.081 6.761 -8.275 1.00 57.03 120 ASN A CA 1
ATOM 925 C C . ASN A 1 120 ? 13.337 7.818 -9.113 1.00 57.03 120 ASN A C 1
ATOM 927 O O . ASN A 1 120 ? 12.890 8.816 -8.555 1.00 57.03 120 ASN A O 1
ATOM 931 N N . GLU A 1 121 ? 13.209 7.631 -10.425 1.00 56.66 121 GLU A N 1
ATOM 932 C CA . GLU A 1 121 ? 12.607 8.599 -11.356 1.00 56.66 121 GLU A CA 1
ATOM 933 C C . GLU A 1 121 ? 11.139 8.267 -11.699 1.00 56.66 121 GLU A C 1
ATOM 935 O O . GLU A 1 121 ? 10.504 8.988 -12.466 1.00 56.66 121 GLU A O 1
ATOM 940 N N . LEU A 1 122 ? 10.582 7.185 -11.137 1.00 54.72 122 LEU A N 1
ATOM 941 C CA . LEU A 1 122 ? 9.263 6.639 -11.505 1.00 54.72 122 LEU A CA 1
ATOM 942 C C . LEU A 1 122 ? 8.125 6.926 -10.520 1.00 54.72 122 LEU A C 1
ATOM 944 O O . LEU A 1 122 ? 6.983 6.564 -10.820 1.00 54.72 122 LEU A O 1
ATOM 948 N N . VAL A 1 123 ? 8.416 7.532 -9.362 1.00 54.84 123 VAL A N 1
ATOM 949 C CA . VAL A 1 123 ? 7.440 7.781 -8.281 1.00 54.84 123 VAL A CA 1
ATOM 950 C C . VAL A 1 123 ? 7.670 9.110 -7.583 1.00 54.84 123 VAL A C 1
ATOM 952 O O . VAL A 1 123 ? 8.770 9.277 -7.006 1.00 54.84 123 VAL A O 1
#

Solvent-accessible surface area (backbone atoms only — not comparable to full-atom values): 7198 Å² total; per-residue (Å²): 108,63,44,83,74,31,63,42,55,70,81,75,49,64,95,50,69,74,42,70,46,25,46,64,69,57,27,78,46,42,64,59,58,53,50,41,37,32,75,69,40,84,79,90,52,62,81,42,81,41,83,45,64,31,23,29,70,77,42,36,33,42,58,22,39,37,33,31,39,79,76,47,72,58,48,80,63,47,40,72,49,76,52,76,44,76,55,83,86,53,93,92,59,71,49,72,45,63,47,100,88,70,48,80,47,39,40,25,60,60,36,28,64,71,72,74,45,57,48,76,77,45,101

Mean predicted aligned error: 5.74 Å

Nearest PDB structures (foldseek):
  2vv6-assembly1_A  TM=9.113E-01  e=5.287E-06  Bradyrhizobium japonicum
  1d06-assembly1_A  TM=8.922E-01  e=4.978E-06  Sinorhizobium meliloti
  2owj-assembly1_A  TM=9.093E-01  e=7.585E-06  Bradyrhizobium japonicum
  1y28-assembly1_A  TM=9.049E-01  e=1.227E-05  Bradyrhizobium japonicum
  2cmn-assembly1_A  TM=9.105E-01  e=2.109E-05  Bradyrhizobium japonicum

pLDDT: mean 86.42, std 9.74, range [54.72, 95.38]

Sequence (123 aa):
GVHKVFGYLKTELEGGNVSLLMPPPFSQRHNSYLQRYAEGGEPRVLDTVREVLGLHKERYVFPVTLCVTKMSGSGADSIFLGVARPMVPNFLIIRAWVAPNGVFLCGDQHFASMCGITENELV

Organism: NCBI:txid47775

Radius of gyration: 15.46 Å; Cα contacts (8 Å, |Δi|>4): 194; chains: 1; bounding box: 36×26×37 Å